Protein AF-Q5ZX18-F1 (afdb_monomer_lite)

pLDDT: mean 76.99, std 12.6, range [48.38, 97.31]

Secondary structure (DSSP, 8-state):
--HHHHHHHHHHHHHHHHHHHHHHHHHHHHHHHHHHHHHHHHHHHHHHHHHHHHHHHHHHHHTSHHHHHHHHHHHH---PPPTTS-------

InterPro domains:
  IPR011922 Cell division protein FtsL [MF_00910] (4-89)
  IPR011922 Cell division protein FtsL [PF04999] (8-88)
  IPR011922 Cell division protein FtsL [PTHR37479] (3-88)
  IPR011922 Cell division protein FtsL [TIGR02209] (10-87)

Structure (mmCIF, N/CA/C/O backbone):
data_AF-Q5ZX18-F1
#
_entry.id   AF-Q5ZX18-F1
#
loop_
_atom_site.group_PDB
_atom_site.id
_atom_site.type_symbol
_atom_site.label_atom_id
_atom_site.label_alt_id
_atom_site.label_comp_id
_atom_site.label_asym_id
_atom_site.label_entity_id
_atom_site.label_seq_id
_atom_site.pdbx_PDB_ins_code
_atom_site.Cartn_x
_atom_site.Cartn_y
_atom_site.Cartn_z
_atom_site.occupancy
_atom_site.B_iso_or_equiv
_atom_site.auth_seq_id
_atom_site.auth_comp_id
_atom_site.auth_asym_id
_atom_site.auth_atom_id
_atom_site.pdbx_PDB_model_num
ATOM 1 N N . MET A 1 1 ? 40.158 -3.334 -40.056 1.00 54.00 1 MET A N 1
ATOM 2 C CA . MET A 1 1 ? 38.677 -3.407 -40.119 1.00 54.00 1 MET A CA 1
ATOM 3 C C . MET A 1 1 ? 38.046 -4.216 -38.963 1.00 54.00 1 MET A C 1
ATOM 5 O O . MET A 1 1 ? 36.966 -4.761 -39.135 1.00 54.00 1 MET A O 1
ATOM 9 N N . GLN A 1 2 ? 38.682 -4.312 -37.779 1.00 62.03 2 GLN A N 1
ATOM 10 C CA . GLN A 1 2 ? 38.091 -4.983 -36.598 1.00 62.03 2 GLN A CA 1
ATOM 11 C C . GLN A 1 2 ? 37.376 -4.016 -35.636 1.00 62.03 2 GLN A C 1
ATOM 13 O O . GLN A 1 2 ? 36.491 -4.427 -34.891 1.00 62.03 2 GLN A O 1
ATOM 18 N N . MET A 1 3 ? 37.702 -2.721 -35.701 1.00 59.69 3 MET A N 1
ATOM 19 C CA . MET A 1 3 ? 37.120 -1.687 -34.838 1.00 59.69 3 MET A CA 1
ATOM 20 C C . MET A 1 3 ? 35.601 -1.532 -35.025 1.00 59.69 3 MET A C 1
ATOM 22 O O . MET A 1 3 ? 34.893 -1.334 -34.044 1.00 59.69 3 MET A O 1
ATOM 26 N N . SER A 1 4 ? 35.071 -1.711 -36.244 1.00 76.31 4 SER A N 1
ATOM 27 C CA . SER A 1 4 ? 33.623 -1.603 -36.490 1.00 76.31 4 SER A CA 1
ATOM 28 C C . SER A 1 4 ? 32.818 -2.764 -35.896 1.00 76.31 4 SER A C 1
ATOM 30 O O . SER A 1 4 ? 31.689 -2.555 -35.462 1.00 76.31 4 SER A O 1
ATOM 32 N N . LYS A 1 5 ? 33.398 -3.973 -35.815 1.00 83.50 5 LYS A N 1
ATOM 33 C CA . LYS A 1 5 ? 32.738 -5.141 -35.205 1.00 83.50 5 LYS A CA 1
ATOM 34 C C . LYS A 1 5 ? 32.596 -4.975 -33.692 1.00 83.50 5 LYS A C 1
ATOM 36 O O . LYS A 1 5 ? 31.532 -5.250 -33.151 1.00 83.50 5 LYS A O 1
ATOM 41 N N . SER A 1 6 ? 33.644 -4.474 -33.034 1.00 87.94 6 SER A N 1
ATOM 42 C CA . SER A 1 6 ? 33.609 -4.157 -31.600 1.00 87.94 6 SER A CA 1
ATOM 43 C C . SER A 1 6 ? 32.599 -3.045 -31.292 1.00 87.94 6 SER A C 1
ATOM 45 O O . SER A 1 6 ? 31.800 -3.176 -30.369 1.00 87.94 6 SER A O 1
ATOM 47 N N . LEU A 1 7 ? 32.552 -1.996 -32.124 1.00 89.94 7 LEU A N 1
ATOM 48 C CA . LEU A 1 7 ? 31.572 -0.915 -31.982 1.00 89.94 7 LEU A CA 1
ATOM 49 C C . LEU A 1 7 ? 30.126 -1.430 -32.097 1.00 89.94 7 LEU A C 1
ATOM 51 O O . LEU A 1 7 ? 29.279 -1.076 -31.282 1.00 89.94 7 LEU A O 1
ATOM 55 N N . TYR A 1 8 ? 29.854 -2.305 -33.070 1.00 92.38 8 TYR A N 1
ATOM 56 C CA . TYR A 1 8 ? 28.538 -2.929 -33.227 1.00 92.38 8 TYR A CA 1
ATOM 57 C C . TYR A 1 8 ? 28.161 -3.774 -32.002 1.00 92.38 8 TYR A C 1
ATOM 59 O O . TYR A 1 8 ? 27.042 -3.683 -31.503 1.00 92.38 8 TYR A O 1
ATOM 67 N N . MET A 1 9 ? 29.113 -4.543 -31.465 1.00 93.75 9 MET A N 1
ATOM 68 C CA . MET A 1 9 ? 28.911 -5.346 -30.256 1.00 93.75 9 MET A CA 1
ATOM 69 C C . MET A 1 9 ? 28.618 -4.476 -29.022 1.00 93.75 9 MET A C 1
ATOM 71 O O . MET A 1 9 ? 27.729 -4.808 -28.243 1.00 93.75 9 MET A O 1
ATOM 75 N N . LEU A 1 10 ? 29.302 -3.336 -28.875 1.00 94.00 10 LEU A N 1
ATOM 76 C CA . LEU A 1 10 ? 29.042 -2.363 -27.808 1.00 94.00 10 LEU A CA 1
ATOM 77 C C . LEU A 1 10 ? 27.649 -1.738 -27.911 1.00 94.00 10 LEU A C 1
ATOM 79 O O . LEU A 1 10 ? 26.968 -1.611 -26.898 1.00 94.00 10 LEU A O 1
ATOM 83 N N . ILE A 1 11 ? 27.207 -1.379 -29.117 1.00 94.94 11 ILE A N 1
ATOM 84 C CA .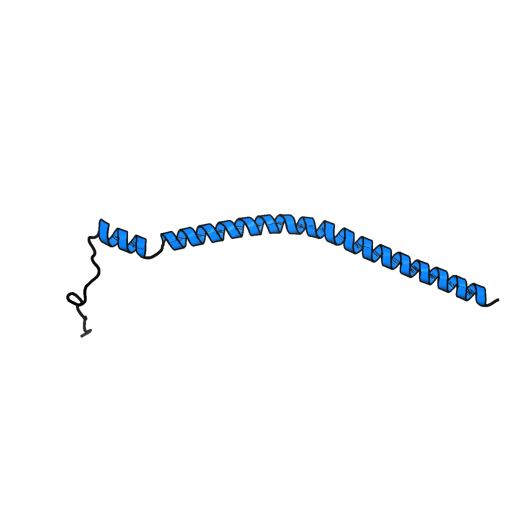 ILE A 1 11 ? 25.869 -0.810 -29.337 1.00 94.94 11 ILE A CA 1
ATOM 85 C C . ILE A 1 11 ? 24.786 -1.833 -28.980 1.00 94.94 11 ILE A C 1
ATOM 87 O O . ILE A 1 11 ? 23.819 -1.489 -28.301 1.00 94.94 11 ILE A O 1
ATOM 91 N N . VAL A 1 12 ? 24.961 -3.095 -29.381 1.00 95.81 12 VAL A N 1
ATOM 92 C CA . VAL A 1 12 ? 24.030 -4.178 -29.027 1.00 95.81 12 VAL A CA 1
ATOM 93 C C . VAL A 1 12 ? 24.000 -4.403 -27.515 1.00 95.81 12 VAL A C 1
ATOM 95 O O . VAL A 1 12 ? 22.919 -4.525 -26.941 1.00 95.81 12 VAL A O 1
ATOM 98 N N . LEU A 1 13 ? 25.162 -4.408 -26.856 1.00 95.56 13 LEU A N 1
ATOM 99 C CA . LEU A 1 13 ? 25.243 -4.553 -25.403 1.00 95.56 13 LEU A CA 1
ATOM 100 C C . LEU A 1 13 ? 24.546 -3.390 -24.683 1.00 95.56 13 LEU A C 1
ATOM 102 O O . LEU A 1 13 ? 23.770 -3.615 -23.758 1.00 95.56 13 LEU A O 1
ATOM 106 N N . LEU A 1 14 ? 24.771 -2.155 -25.136 1.00 96.31 14 LEU A N 1
ATOM 107 C CA . LEU A 1 14 ? 24.127 -0.963 -24.589 1.00 96.31 14 LEU A CA 1
ATOM 108 C C . LEU A 1 14 ? 22.603 -1.031 -24.749 1.00 96.31 14 LEU A C 1
ATOM 110 O O . LEU A 1 14 ? 21.870 -0.789 -23.792 1.00 96.31 14 LEU A O 1
ATOM 114 N N . ALA A 1 15 ? 22.121 -1.421 -25.931 1.00 96.88 15 A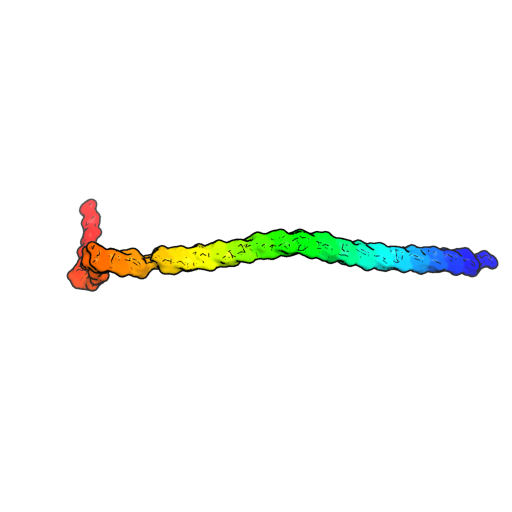LA A N 1
ATOM 115 C CA . ALA A 1 15 ? 20.696 -1.607 -26.178 1.00 96.88 15 ALA A CA 1
ATOM 116 C C . ALA A 1 15 ? 20.095 -2.692 -25.269 1.00 96.88 15 ALA A C 1
ATOM 118 O O . ALA A 1 15 ? 19.037 -2.475 -24.682 1.00 96.88 15 ALA A O 1
ATOM 119 N N . ALA A 1 16 ? 20.784 -3.823 -25.090 1.00 96.94 16 ALA A N 1
ATOM 120 C CA . ALA A 1 16 ? 20.335 -4.897 -24.206 1.00 96.94 16 ALA A CA 1
ATOM 121 C C . ALA A 1 16 ? 20.220 -4.436 -22.741 1.00 96.94 16 ALA A C 1
ATOM 123 O O . ALA A 1 16 ? 19.225 -4.731 -22.077 1.00 96.94 16 ALA A O 1
ATOM 124 N N . VAL A 1 17 ? 21.193 -3.660 -22.251 1.00 96.62 17 VAL A N 1
ATOM 125 C CA . VAL A 1 17 ? 21.163 -3.093 -20.892 1.00 96.62 17 VAL A CA 1
ATOM 126 C C . VAL A 1 17 ? 20.006 -2.108 -20.728 1.00 96.62 17 VAL A C 1
ATOM 128 O O . VAL A 1 17 ? 19.289 -2.175 -19.731 1.00 96.62 17 VAL A O 1
ATOM 131 N N . LEU A 1 18 ? 19.776 -1.231 -21.709 1.00 97.31 18 LEU A N 1
ATOM 132 C CA . LEU A 1 18 ? 18.654 -0.289 -21.677 1.00 97.31 18 LEU A CA 1
ATOM 133 C C . LEU A 1 18 ? 17.309 -1.022 -21.652 1.00 97.31 18 LEU A C 1
ATOM 135 O O . LEU A 1 18 ? 16.471 -0.725 -20.804 1.00 97.31 18 LEU A O 1
ATOM 139 N N . VAL A 1 19 ? 17.119 -2.019 -22.520 1.00 96.69 19 VAL A N 1
ATOM 140 C CA . VAL A 1 19 ? 15.903 -2.848 -22.535 1.00 96.69 19 VAL A CA 1
ATOM 141 C C . VAL A 1 19 ? 15.701 -3.546 -21.190 1.00 96.69 19 VAL A C 1
ATOM 143 O O . VAL A 1 19 ? 14.590 -3.532 -20.662 1.00 96.69 19 VAL A O 1
ATOM 146 N N . SER A 1 20 ? 16.764 -4.090 -20.592 1.00 95.31 20 SER A N 1
ATOM 147 C CA . SER A 1 20 ? 16.693 -4.695 -19.260 1.00 95.31 20 SER A CA 1
ATOM 148 C C . SER A 1 20 ? 16.277 -3.683 -18.191 1.00 95.31 20 SER A C 1
ATOM 150 O O . SER A 1 20 ? 15.442 -4.000 -17.346 1.00 95.31 20 SER A O 1
ATOM 152 N N . ALA A 1 21 ? 16.820 -2.463 -18.221 1.00 93.44 21 ALA A N 1
ATOM 153 C CA . ALA A 1 21 ? 16.461 -1.417 -17.268 1.00 93.44 21 ALA A CA 1
ATOM 154 C C . ALA A 1 21 ? 14.976 -1.035 -17.387 1.00 93.44 21 ALA A C 1
ATOM 156 O O . ALA A 1 21 ? 14.266 -0.988 -16.381 1.00 93.44 21 ALA A O 1
ATOM 157 N N . PHE A 1 22 ? 14.476 -0.847 -18.612 1.00 95.00 22 PHE A N 1
ATOM 158 C CA . PHE A 1 22 ? 13.058 -0.577 -18.851 1.00 95.00 22 PHE A CA 1
ATOM 159 C C . PHE A 1 22 ? 12.157 -1.738 -18.418 1.00 95.00 22 PHE A C 1
ATOM 161 O O . PHE A 1 22 ? 11.125 -1.498 -17.793 1.00 95.00 22 PHE A O 1
ATOM 168 N N . ALA A 1 23 ? 12.552 -2.986 -18.681 1.00 91.88 23 ALA A N 1
ATOM 169 C CA . ALA A 1 23 ? 11.799 -4.165 -18.257 1.00 91.88 23 ALA A CA 1
ATOM 170 C C . ALA A 1 23 ? 11.672 -4.246 -16.726 1.00 91.88 23 ALA A C 1
ATOM 172 O O . ALA A 1 23 ? 10.589 -4.519 -16.206 1.00 91.88 23 ALA A O 1
ATOM 173 N N . VAL A 1 24 ? 12.746 -3.942 -15.991 1.00 91.31 24 VAL A N 1
ATOM 174 C CA . VAL A 1 24 ? 12.733 -3.900 -14.520 1.00 91.31 24 VAL A CA 1
ATOM 175 C C . VAL A 1 24 ? 11.821 -2.786 -13.999 1.00 91.31 24 VAL A C 1
ATOM 177 O O . VAL A 1 24 ? 11.028 -3.020 -13.083 1.00 91.31 24 VAL A O 1
ATOM 180 N N . ILE A 1 25 ? 11.877 -1.591 -14.598 1.00 90.56 25 ILE A N 1
ATOM 181 C CA . ILE A 1 25 ? 10.999 -0.466 -14.235 1.00 90.56 25 ILE A CA 1
ATOM 182 C C . ILE A 1 25 ? 9.532 -0.833 -14.481 1.00 90.56 25 ILE A C 1
ATOM 184 O O . ILE A 1 25 ? 8.688 -0.634 -13.608 1.00 90.56 25 ILE A O 1
ATOM 188 N N . TYR A 1 26 ? 9.232 -1.415 -15.642 1.00 88.25 26 TYR A N 1
ATOM 189 C CA . TYR A 1 26 ? 7.881 -1.831 -16.006 1.00 88.25 26 TYR A CA 1
ATOM 190 C C . TYR A 1 26 ? 7.337 -2.916 -15.068 1.00 88.25 26 TYR A C 1
ATOM 192 O O . TYR A 1 26 ? 6.196 -2.823 -14.609 1.00 88.25 26 TYR A O 1
ATOM 200 N N . SER A 1 27 ? 8.168 -3.907 -14.733 1.00 81.62 27 SER A N 1
ATOM 201 C CA . SER A 1 27 ? 7.831 -4.961 -13.773 1.00 81.62 27 SER A CA 1
ATOM 202 C C . SER A 1 27 ? 7.534 -4.374 -12.390 1.00 81.62 27 SER A C 1
ATOM 204 O O . SER A 1 27 ? 6.503 -4.672 -11.791 1.00 81.62 27 SER A O 1
ATOM 206 N N . THR A 1 28 ? 8.367 -3.438 -11.927 1.00 81.88 28 THR A N 1
ATOM 207 C CA . THR A 1 28 ? 8.186 -2.752 -10.638 1.00 81.88 28 THR A CA 1
ATOM 208 C C . THR A 1 28 ? 6.906 -1.915 -10.607 1.00 81.88 28 THR A C 1
ATOM 210 O O . THR A 1 28 ? 6.180 -1.924 -9.612 1.00 81.88 28 THR A O 1
ATOM 213 N N . ASN A 1 29 ? 6.603 -1.198 -11.691 1.00 75.25 29 ASN A N 1
ATOM 214 C CA . ASN A 1 29 ? 5.388 -0.395 -11.791 1.00 75.25 29 ASN A CA 1
ATOM 215 C C . ASN A 1 29 ? 4.127 -1.273 -11.811 1.00 75.25 29 ASN A C 1
ATOM 217 O O . ASN A 1 29 ? 3.170 -1.003 -11.088 1.00 75.25 29 ASN A O 1
ATOM 221 N N . SER A 1 30 ? 4.151 -2.362 -12.581 1.00 72.62 30 SER A N 1
ATOM 222 C CA . SER A 1 30 ? 3.036 -3.314 -12.659 1.00 72.62 30 SER A CA 1
ATOM 223 C C . SER A 1 30 ? 2.812 -4.031 -11.325 1.00 72.62 30 SER A C 1
ATOM 225 O O . SER A 1 30 ? 1.674 -4.188 -10.889 1.00 72.62 30 SER A O 1
ATOM 227 N N . TYR A 1 31 ? 3.892 -4.383 -10.622 1.00 72.50 31 TYR A N 1
ATOM 228 C CA . TYR A 1 31 ? 3.833 -5.000 -9.297 1.00 72.50 31 TYR A CA 1
ATOM 229 C C . TYR A 1 31 ? 3.139 -4.104 -8.262 1.00 72.50 31 TYR A C 1
ATOM 231 O O . TYR A 1 31 ? 2.320 -4.585 -7.482 1.00 72.50 31 TYR A O 1
ATOM 239 N N . ARG A 1 32 ? 3.400 -2.789 -8.288 1.00 72.12 32 ARG A N 1
ATOM 240 C CA . ARG A 1 32 ? 2.737 -1.826 -7.390 1.00 72.12 32 ARG A CA 1
ATOM 241 C C . ARG A 1 32 ? 1.228 -1.742 -7.627 1.00 72.12 32 ARG A C 1
ATOM 243 O O . ARG A 1 32 ? 0.478 -1.638 -6.661 1.00 72.12 32 ARG A O 1
ATOM 250 N N . LEU A 1 33 ? 0.785 -1.817 -8.881 1.00 70.06 33 LEU A N 1
ATOM 251 C CA . LEU A 1 33 ? -0.640 -1.776 -9.225 1.00 70.06 33 LEU A CA 1
ATOM 252 C C . LEU A 1 33 ? -1.373 -3.053 -8.796 1.00 70.06 33 LEU A C 1
ATOM 254 O O . LEU A 1 33 ? -2.460 -2.968 -8.227 1.00 70.06 33 LEU A O 1
ATOM 258 N N . THR A 1 34 ? -0.773 -4.225 -9.015 1.00 68.62 34 THR A N 1
ATOM 259 C CA . THR A 1 34 ? -1.357 -5.507 -8.589 1.00 68.62 34 THR A CA 1
ATOM 260 C C . THR A 1 34 ? -1.397 -5.628 -7.065 1.00 68.62 34 THR A C 1
ATOM 262 O O . THR A 1 34 ? -2.403 -6.065 -6.512 1.00 68.62 34 THR A O 1
ATOM 265 N N . LEU A 1 35 ? -0.348 -5.178 -6.366 1.00 68.56 35 LEU A N 1
ATOM 266 C CA . LEU A 1 35 ? -0.330 -5.158 -4.901 1.00 68.56 35 LEU A CA 1
ATOM 267 C C . LEU A 1 35 ? -1.394 -4.235 -4.307 1.00 68.56 35 LEU A C 1
ATOM 269 O O . LEU A 1 35 ? -1.990 -4.585 -3.293 1.00 68.56 35 LEU A O 1
ATOM 273 N N . SER A 1 36 ? -1.651 -3.081 -4.926 1.00 69.94 36 SER A N 1
ATOM 274 C CA . SER A 1 36 ? -2.648 -2.135 -4.418 1.00 69.94 36 SER A CA 1
ATOM 275 C C . SER A 1 36 ? -4.054 -2.738 -4.355 1.00 69.94 36 SER A C 1
ATOM 277 O O . SER A 1 36 ? -4.819 -2.373 -3.468 1.00 69.94 36 SER A O 1
ATOM 279 N N . GLN A 1 37 ? -4.401 -3.646 -5.272 1.00 71.00 37 GLN A N 1
ATOM 280 C CA . GLN A 1 37 ? -5.711 -4.304 -5.270 1.00 71.00 37 GLN A CA 1
ATOM 281 C C . GLN A 1 37 ? -5.833 -5.301 -4.115 1.00 71.00 37 GLN A C 1
ATOM 283 O O . GLN A 1 37 ? -6.832 -5.304 -3.405 1.00 71.00 37 GLN A O 1
ATOM 288 N N . VAL A 1 38 ? -4.781 -6.085 -3.869 1.00 74.12 38 VAL A N 1
ATOM 289 C CA . VAL A 1 38 ? -4.737 -7.039 -2.748 1.00 74.12 38 VAL A CA 1
ATOM 290 C C . VAL A 1 38 ? -4.767 -6.308 -1.401 1.00 74.12 38 VAL A C 1
ATOM 292 O O . VAL A 1 38 ? -5.496 -6.700 -0.493 1.00 74.12 38 VAL A O 1
ATOM 295 N N . GLN A 1 39 ? -4.042 -5.192 -1.287 1.00 70.25 39 GLN A N 1
ATOM 296 C CA . GLN A 1 39 ? -4.010 -4.378 -0.068 1.00 70.25 39 GLN A CA 1
ATOM 297 C C . GLN A 1 39 ? -5.380 -3.797 0.312 1.00 70.25 39 GLN A C 1
ATOM 299 O O . GLN A 1 39 ? -5.634 -3.557 1.493 1.00 70.25 39 GLN A O 1
ATOM 304 N N . GLN A 1 40 ? -6.273 -3.579 -0.656 1.00 75.44 40 GLN A N 1
ATOM 305 C CA . GLN A 1 40 ? -7.593 -3.012 -0.392 1.00 75.44 40 GLN A CA 1
ATOM 306 C C . GLN A 1 40 ? -8.527 -4.005 0.318 1.00 75.44 40 GLN A C 1
ATOM 308 O O . GLN A 1 40 ? -9.236 -3.613 1.247 1.00 75.44 40 GLN A O 1
ATOM 313 N N . GLU A 1 41 ? -8.518 -5.284 -0.066 1.00 72.56 41 GLU A N 1
ATOM 314 C CA . GLU A 1 41 ? -9.307 -6.314 0.630 1.00 72.56 41 GLU A CA 1
ATOM 315 C C . GLU A 1 41 ? -8.726 -6.648 2.012 1.00 72.56 41 GLU A C 1
ATOM 317 O O . GLU A 1 41 ? -9.470 -6.813 2.987 1.00 72.56 41 GLU A O 1
ATOM 322 N N . GLU A 1 42 ? -7.394 -6.653 2.143 1.00 77.06 42 GLU A N 1
ATOM 323 C CA . GLU A 1 42 ? -6.745 -6.812 3.449 1.00 77.06 42 GLU A CA 1
ATOM 324 C C . GLU A 1 42 ? -7.092 -5.669 4.409 1.00 77.06 42 GLU A C 1
ATOM 326 O O . GLU A 1 42 ? -7.346 -5.916 5.590 1.00 77.06 42 GLU A O 1
ATOM 331 N N . GLN A 1 43 ? -7.179 -4.425 3.924 1.00 80.62 43 GLN A N 1
ATOM 332 C CA . GLN A 1 43 ? -7.575 -3.284 4.756 1.00 80.62 43 GLN A CA 1
ATOM 333 C C . GLN A 1 43 ? -8.976 -3.443 5.352 1.00 80.62 43 GLN A C 1
ATOM 335 O O . GLN A 1 43 ? -9.175 -3.122 6.527 1.00 80.62 43 GLN A O 1
ATOM 340 N N . GLN A 1 44 ? -9.941 -3.948 4.579 1.00 79.94 44 GLN A N 1
ATOM 341 C CA . GLN A 1 44 ? -11.296 -4.180 5.090 1.00 79.94 44 GLN A CA 1
ATOM 342 C C . GLN A 1 44 ? -11.301 -5.245 6.186 1.00 79.94 44 GLN A C 1
ATOM 344 O O . GLN A 1 44 ? -11.914 -5.057 7.240 1.00 79.94 44 GLN A O 1
ATOM 349 N N . THR A 1 45 ? -10.561 -6.330 5.961 1.00 82.00 45 THR A N 1
ATOM 350 C CA . THR A 1 45 ? -10.408 -7.414 6.936 1.00 82.00 45 THR A CA 1
ATOM 351 C C . THR A 1 45 ? -9.770 -6.901 8.225 1.00 82.00 45 THR A C 1
ATOM 353 O O . THR A 1 45 ? -10.292 -7.132 9.315 1.00 82.00 45 THR A O 1
ATOM 356 N N . HIS A 1 46 ? -8.694 -6.120 8.109 1.00 85.12 46 HIS A N 1
ATOM 357 C CA . HIS A 1 46 ? -7.998 -5.537 9.251 1.00 85.12 46 HIS A CA 1
ATOM 358 C C . HIS A 1 46 ? -8.898 -4.586 10.053 1.00 85.12 46 HIS A C 1
ATOM 360 O O . HIS A 1 46 ? -8.910 -4.621 11.283 1.00 85.12 46 HIS A O 1
ATOM 366 N N . PHE A 1 47 ? -9.691 -3.751 9.375 1.00 89.50 47 PHE A N 1
ATOM 367 C CA . PHE A 1 47 ? -10.635 -2.850 10.037 1.00 89.50 47 PHE A CA 1
ATOM 368 C C . PHE A 1 47 ? -11.711 -3.608 10.821 1.00 89.50 47 PHE A C 1
ATOM 370 O O . PHE A 1 47 ? -12.014 -3.256 11.963 1.00 89.50 47 PHE A O 1
ATOM 377 N N . LEU A 1 48 ? -12.260 -4.674 10.237 1.00 88.12 48 LEU A N 1
ATOM 378 C CA . LEU A 1 48 ? -13.243 -5.509 10.916 1.00 88.12 48 LEU A CA 1
ATOM 379 C C . LEU A 1 48 ? -12.622 -6.202 12.138 1.00 88.12 48 LEU A C 1
ATOM 381 O O . LEU A 1 48 ? -13.230 -6.242 13.203 1.00 88.12 48 LEU A O 1
ATOM 385 N N . GLN A 1 49 ? -11.387 -6.687 12.018 1.00 86.44 49 GLN A N 1
ATOM 386 C CA . GLN A 1 49 ? -10.672 -7.357 13.102 1.00 86.44 49 GLN A CA 1
ATOM 387 C C . GLN A 1 49 ? -10.341 -6.411 14.267 1.00 86.44 49 GLN A C 1
ATOM 389 O O . GLN A 1 49 ? -10.442 -6.810 15.427 1.00 86.44 49 GLN A O 1
ATOM 394 N N . LEU A 1 50 ? -10.037 -5.142 13.976 1.00 89.44 50 LEU A N 1
ATOM 395 C CA . LEU A 1 50 ? -9.906 -4.099 14.997 1.00 89.44 50 LEU A CA 1
ATOM 396 C C . LEU A 1 50 ? -11.221 -3.872 15.751 1.00 89.44 50 LEU A C 1
ATOM 398 O O . LEU A 1 50 ? -11.210 -3.834 16.981 1.00 89.44 50 LEU A O 1
ATOM 402 N N . GLN A 1 51 ? -12.347 -3.760 15.040 1.00 90.00 51 GLN A N 1
ATOM 403 C CA . GLN A 1 51 ? -13.660 -3.605 15.678 1.00 90.00 51 GLN A CA 1
ATOM 404 C C . GLN A 1 51 ? -14.026 -4.815 16.539 1.00 90.00 51 GLN A C 1
ATOM 406 O O . GLN A 1 51 ? -14.482 -4.648 17.667 1.00 90.00 51 GLN A O 1
ATOM 411 N N . TRP A 1 52 ? -13.773 -6.032 16.053 1.00 88.19 52 TRP A N 1
ATOM 412 C CA . TRP A 1 52 ? -13.961 -7.244 16.850 1.00 88.19 52 TRP A CA 1
ATOM 413 C C . TRP A 1 52 ? -13.109 -7.234 18.118 1.00 88.19 52 TRP A C 1
ATOM 415 O O . TRP A 1 52 ? -13.611 -7.585 19.182 1.00 88.19 52 TRP A O 1
ATOM 425 N N . GLY A 1 53 ? -11.85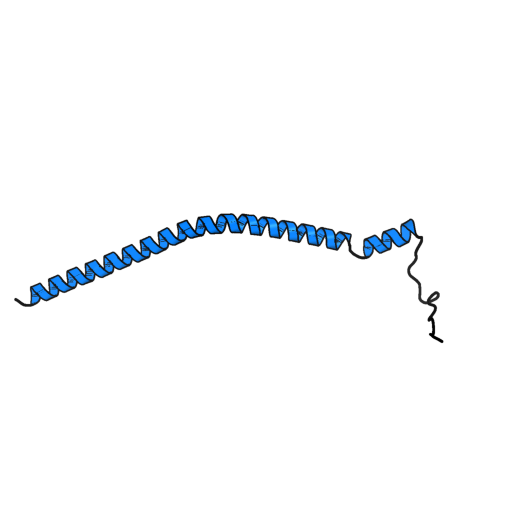0 -6.797 18.031 1.00 87.75 53 GLY A N 1
ATOM 426 C CA . GLY A 1 53 ? -10.981 -6.645 19.196 1.00 87.75 53 GLY A CA 1
ATOM 427 C C . GLY A 1 53 ? -11.534 -5.651 20.219 1.00 87.75 53 GLY A C 1
ATOM 428 O O . GLY A 1 53 ? -11.551 -5.950 21.411 1.00 87.75 53 GLY A O 1
ATOM 429 N N . GLN A 1 54 ? -12.044 -4.504 19.763 1.00 89.12 54 GLN A N 1
ATOM 430 C CA . GLN A 1 54 ? -12.698 -3.522 20.633 1.00 89.12 54 GLN A CA 1
ATOM 431 C C . GLN A 1 54 ? -13.940 -4.106 21.310 1.00 89.12 54 GLN A C 1
ATOM 433 O O . GLN A 1 54 ? -14.049 -4.039 22.531 1.00 89.12 54 GLN A O 1
ATOM 438 N N . LEU A 1 55 ? -14.817 -4.761 20.548 1.00 86.62 55 LEU A N 1
ATOM 439 C CA . LEU A 1 55 ? -16.025 -5.388 21.083 1.00 86.62 55 LEU A CA 1
ATOM 440 C C . LEU A 1 55 ? -15.699 -6.482 22.113 1.00 86.62 55 LEU A C 1
ATOM 442 O O . LEU A 1 55 ? -16.399 -6.644 23.112 1.00 86.62 55 LEU A O 1
ATOM 446 N N . LEU A 1 56 ? -14.628 -7.245 21.883 1.00 83.75 56 LEU A N 1
ATOM 447 C CA . LEU A 1 56 ? -14.182 -8.285 22.807 1.00 83.75 56 LEU A CA 1
ATOM 448 C C . LEU A 1 56 ? -13.654 -7.682 24.114 1.00 83.75 56 LEU A C 1
ATOM 450 O O . LEU A 1 56 ? -13.920 -8.221 25.184 1.00 83.75 56 LEU A O 1
ATOM 454 N N . LEU A 1 57 ? -12.944 -6.553 24.039 1.00 83.19 57 LEU A N 1
ATOM 455 C CA . LEU A 1 57 ? -12.494 -5.807 25.216 1.00 83.19 57 LEU A CA 1
ATOM 456 C C . LEU A 1 57 ? -13.673 -5.197 25.981 1.00 83.19 57 LEU A C 1
ATOM 458 O O . LEU A 1 57 ? -13.688 -5.247 27.209 1.00 83.19 57 LEU A O 1
ATOM 462 N N . GLU A 1 58 ? -14.684 -4.683 25.280 1.00 82.31 58 GLU A N 1
ATOM 463 C CA . GLU A 1 58 ? -1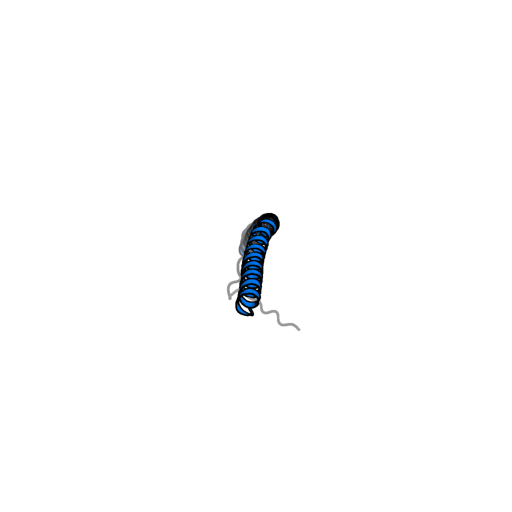5.932 -4.223 25.896 1.00 82.31 58 GLU A CA 1
ATOM 464 C C . GLU A 1 58 ? -16.660 -5.371 26.604 1.00 82.31 58 GLU A C 1
ATOM 466 O O . GLU A 1 58 ? -17.062 -5.224 27.757 1.00 82.31 58 GLU A O 1
ATOM 471 N N . GLN A 1 59 ? -16.770 -6.545 25.974 1.00 76.25 59 GLN A N 1
ATOM 472 C CA . GLN A 1 59 ? -17.345 -7.734 26.610 1.00 76.25 59 GLN A CA 1
ATOM 473 C C . GLN A 1 59 ? -16.522 -8.218 27.799 1.00 76.25 59 GLN A C 1
ATOM 4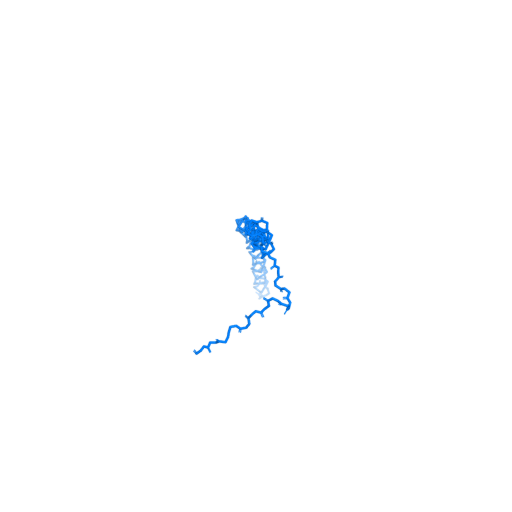75 O O . GLN A 1 59 ? -17.101 -8.553 28.826 1.00 76.25 59 GLN A O 1
ATOM 480 N N . ALA A 1 60 ? -15.193 -8.232 27.699 1.00 72.12 60 ALA A N 1
ATOM 481 C CA . ALA A 1 60 ? -14.325 -8.593 28.814 1.00 72.12 60 ALA A CA 1
ATOM 482 C C . ALA A 1 60 ? -14.482 -7.607 29.980 1.00 72.12 60 ALA A C 1
ATOM 484 O O . ALA A 1 60 ? -14.553 -8.035 31.127 1.00 72.12 60 ALA A O 1
ATOM 485 N N . SER A 1 61 ? -14.632 -6.311 29.686 1.00 67.69 61 SER A N 1
ATOM 486 C CA . SER A 1 61 ? -14.938 -5.268 30.670 1.00 67.69 61 SER A CA 1
ATOM 487 C C . SER A 1 61 ? -16.319 -5.469 31.318 1.00 67.69 61 SER A C 1
ATOM 489 O O . SER A 1 61 ? -16.484 -5.314 32.528 1.00 67.69 61 SER A O 1
ATOM 491 N N . LEU A 1 62 ? -17.316 -5.909 30.549 1.00 60.25 62 LEU A N 1
ATOM 492 C CA . LEU A 1 62 ? -18.656 -6.228 31.056 1.00 60.25 62 LEU A CA 1
ATOM 493 C C . LEU A 1 62 ? -18.719 -7.567 31.813 1.00 60.25 62 LEU A C 1
ATOM 495 O O . LEU A 1 62 ? -19.571 -7.728 32.686 1.00 60.25 62 LEU A O 1
ATOM 499 N N . ALA A 1 63 ? -17.817 -8.499 31.500 1.00 57.59 63 ALA A N 1
ATOM 500 C CA . ALA A 1 63 ? -17.620 -9.777 32.179 1.00 57.59 63 ALA A CA 1
ATOM 501 C C . ALA A 1 63 ? -16.649 -9.677 33.367 1.00 57.59 63 ALA A C 1
ATOM 503 O O . ALA A 1 63 ? -16.407 -10.677 34.048 1.00 57.59 63 ALA A O 1
ATOM 504 N N . THR A 1 64 ? -16.095 -8.488 33.636 1.00 58.53 64 THR A N 1
ATOM 505 C CA . THR A 1 64 ? -15.210 -8.270 34.780 1.00 58.53 64 THR A CA 1
ATOM 506 C C . THR A 1 64 ? -15.968 -8.625 36.065 1.00 58.53 64 THR A C 1
ATOM 508 O O . THR A 1 64 ? -17.116 -8.192 36.227 1.00 58.53 64 THR A O 1
ATOM 511 N N . PRO A 1 65 ? -15.348 -9.367 37.004 1.00 60.72 65 PRO A N 1
ATOM 512 C CA . PRO A 1 65 ? -15.956 -9.821 38.260 1.00 60.72 65 PRO A CA 1
ATOM 513 C C . PRO A 1 65 ? -16.734 -8.753 39.041 1.00 60.72 65 PRO A C 1
ATOM 515 O O . PRO A 1 65 ? -17.657 -9.096 39.768 1.00 60.72 65 PRO A O 1
ATOM 518 N N . ALA A 1 66 ? -16.418 -7.471 38.836 1.00 60.38 66 ALA A N 1
ATOM 519 C CA . ALA A 1 66 ? -17.117 -6.322 39.401 1.00 60.38 66 ALA A CA 1
ATOM 520 C C . ALA A 1 66 ? -18.638 -6.328 39.159 1.00 60.38 66 ALA A C 1
ATOM 522 O O . ALA A 1 66 ? -19.393 -6.043 40.082 1.00 60.38 66 ALA A O 1
ATOM 523 N N . ARG A 1 67 ? -19.120 -6.704 37.962 1.00 64.12 67 ARG A N 1
ATOM 524 C CA . ARG A 1 67 ? -20.572 -6.737 37.693 1.00 64.12 67 ARG A CA 1
ATOM 525 C C . ARG A 1 67 ? -21.257 -7.936 38.349 1.00 64.12 67 ARG A C 1
ATOM 527 O O . ARG A 1 67 ? -22.412 -7.844 38.752 1.00 64.12 67 ARG A O 1
ATOM 534 N N . VAL A 1 68 ? -20.542 -9.053 38.481 1.00 65.19 68 VAL A N 1
ATOM 535 C CA . VAL A 1 68 ? -21.011 -10.228 39.231 1.00 65.19 68 VAL A CA 1
ATOM 536 C C . VAL A 1 68 ? -21.055 -9.916 40.729 1.00 65.19 68 VAL A C 1
ATOM 538 O O . VAL A 1 68 ? -22.020 -10.280 41.391 1.00 65.19 68 VAL A O 1
ATOM 541 N N . GLU A 1 69 ? -20.059 -9.200 41.253 1.00 65.00 69 GLU A N 1
ATOM 542 C CA . GLU A 1 69 ? -19.995 -8.747 42.645 1.00 65.00 69 GLU A CA 1
ATOM 543 C C . GLU A 1 69 ? -21.107 -7.742 42.973 1.00 65.00 69 GLU A C 1
ATOM 545 O O . GLU A 1 69 ? -21.785 -7.891 43.988 1.00 65.00 69 GLU A O 1
ATOM 550 N N . GLU A 1 70 ? -21.347 -6.764 42.097 1.00 67.00 70 GLU A N 1
ATOM 551 C CA . GLU A 1 70 ? -22.424 -5.783 42.251 1.00 67.00 70 GLU A CA 1
ATOM 552 C C . GLU A 1 70 ? -23.798 -6.463 42.226 1.00 67.00 70 GLU A C 1
ATOM 554 O O . GLU A 1 70 ? -24.604 -6.266 43.135 1.00 67.00 70 GLU A O 1
ATOM 559 N N . LEU A 1 71 ? -24.035 -7.362 41.265 1.00 69.19 71 LEU A N 1
ATOM 560 C CA . LEU A 1 71 ? -25.286 -8.114 41.189 1.00 69.19 71 LEU A CA 1
ATOM 561 C C . LEU A 1 71 ? -25.461 -9.065 42.388 1.00 69.19 71 LEU A C 1
ATOM 563 O O . LEU A 1 71 ? -26.571 -9.201 42.896 1.00 69.19 71 LEU A O 1
ATOM 567 N N . ALA A 1 72 ? -24.394 -9.700 42.883 1.00 68.38 72 ALA A N 1
ATOM 568 C CA . ALA A 1 72 ? -24.443 -10.550 44.075 1.00 68.38 72 ALA A CA 1
ATOM 569 C C . ALA A 1 72 ? -24.701 -9.743 45.358 1.00 68.38 72 ALA A C 1
ATOM 571 O O . ALA A 1 72 ? -25.463 -10.169 46.227 1.00 68.38 72 ALA A O 1
ATOM 572 N N . ARG A 1 73 ? -24.130 -8.544 45.472 1.00 71.44 73 ARG A N 1
ATOM 573 C CA . ARG A 1 73 ? -24.406 -7.634 46.584 1.00 71.44 73 ARG A CA 1
ATOM 574 C C . ARG A 1 73 ? -25.845 -7.122 46.544 1.00 71.44 73 ARG A C 1
ATOM 576 O O . ARG A 1 73 ? -26.504 -7.093 47.578 1.00 71.44 73 ARG A O 1
ATOM 583 N N . GLU A 1 74 ? -26.340 -6.746 45.369 1.00 71.62 74 GLU A N 1
ATOM 584 C CA . GLU A 1 74 ? -27.625 -6.056 45.222 1.00 71.62 74 GLU A CA 1
ATOM 585 C C . GLU A 1 74 ? -28.826 -7.018 45.149 1.00 71.62 74 GLU A C 1
ATOM 587 O O . GLU A 1 74 ? -29.851 -6.778 45.785 1.00 71.62 74 GLU A O 1
ATOM 592 N N . LYS A 1 75 ? -28.711 -8.145 44.429 1.00 70.94 75 LYS A N 1
ATOM 593 C CA . LYS A 1 75 ? -29.790 -9.149 44.297 1.00 70.94 75 LYS A CA 1
ATOM 594 C C . LYS A 1 75 ? -29.767 -10.216 45.388 1.00 70.94 75 LYS A C 1
ATOM 596 O O . LYS A 1 75 ? -30.827 -10.717 45.749 1.00 70.94 75 LYS A O 1
ATOM 601 N N . LEU A 1 76 ? -28.581 -10.606 45.859 1.00 73.12 76 LEU A N 1
ATOM 602 C CA . LEU A 1 76 ? -28.406 -11.710 46.814 1.00 73.12 76 LEU A CA 1
ATOM 603 C C . LEU A 1 76 ? -27.999 -11.224 48.215 1.00 73.12 76 LEU A C 1
ATOM 605 O O . LEU A 1 76 ? -27.877 -12.043 49.122 1.00 73.12 76 LEU A O 1
ATOM 609 N N . GLY A 1 77 ? -27.796 -9.915 48.412 1.00 71.94 77 GLY A N 1
ATOM 610 C CA . GLY A 1 77 ? -27.397 -9.348 49.703 1.00 71.94 77 GLY A CA 1
ATOM 611 C C . GLY A 1 77 ? -26.007 -9.793 50.168 1.00 71.94 77 GLY A C 1
ATOM 612 O O . GLY A 1 77 ? -25.708 -9.710 51.359 1.00 71.94 77 GLY A O 1
ATOM 613 N N . MET A 1 78 ? -25.165 -10.311 49.267 1.00 71.38 78 MET A N 1
ATOM 614 C CA . MET A 1 78 ? -23.865 -10.866 49.639 1.00 71.38 78 MET A CA 1
ATOM 615 C C . MET A 1 78 ? -22.888 -9.756 50.053 1.00 71.38 78 MET A C 1
ATOM 617 O O . MET A 1 78 ? -22.671 -8.781 49.334 1.00 71.38 78 MET A O 1
ATOM 621 N N . THR A 1 79 ? -22.262 -9.923 51.217 1.00 68.75 79 THR A N 1
ATOM 622 C CA . THR A 1 79 ? -21.201 -9.049 51.737 1.00 68.75 79 THR A CA 1
ATOM 623 C C . THR A 1 79 ? -19.874 -9.795 51.740 1.00 68.75 79 THR A C 1
ATOM 625 O O . THR A 1 79 ? -19.855 -10.982 52.071 1.00 68.75 79 THR A O 1
ATOM 628 N N . LEU A 1 80 ? -18.760 -9.114 51.439 1.00 65.00 80 LEU A N 1
ATOM 629 C CA . LEU A 1 80 ? -17.438 -9.734 51.550 1.00 65.00 80 LEU A CA 1
ATOM 630 C C . LEU A 1 80 ? -17.212 -10.235 52.989 1.00 65.00 80 LEU A C 1
ATOM 632 O O . LEU A 1 80 ? -17.383 -9.457 53.935 1.00 65.00 80 LEU A O 1
ATOM 636 N N . PRO A 1 81 ? -16.828 -11.508 53.176 1.00 65.06 81 PRO A N 1
ATOM 637 C CA . PRO A 1 81 ? -16.541 -12.034 54.498 1.00 65.06 81 PRO A CA 1
ATOM 638 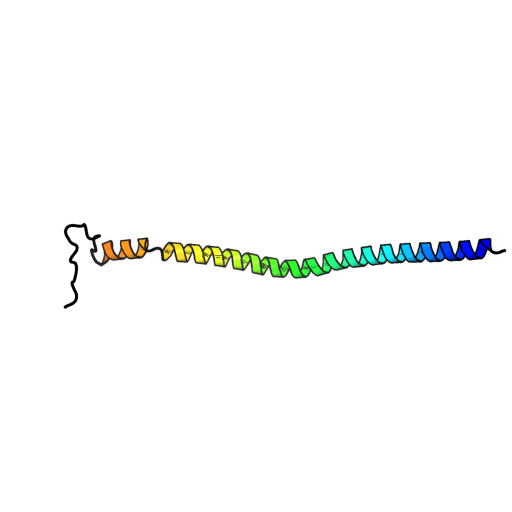C C . PRO A 1 81 ? -15.327 -11.298 55.078 1.00 65.06 81 PRO A C 1
ATOM 640 O O . PRO A 1 81 ? -14.226 -11.337 54.536 1.00 65.06 81 PRO A O 1
ATOM 643 N N . THR A 1 82 ? -15.542 -10.589 56.183 1.00 61.00 82 THR A N 1
ATOM 644 C CA . THR A 1 82 ? -14.462 -10.045 57.018 1.00 61.00 82 THR A CA 1
ATOM 645 C C . THR A 1 82 ? -13.847 -11.191 57.819 1.00 61.00 82 THR A C 1
ATOM 647 O O . THR A 1 82 ? -14.547 -12.152 58.124 1.00 61.00 82 THR A O 1
ATOM 650 N N . SER A 1 83 ? -12.571 -11.091 58.204 1.00 61.03 83 SER A N 1
ATOM 651 C CA . SER A 1 83 ? -11.785 -12.123 58.912 1.00 61.03 83 SER A CA 1
ATOM 652 C C . SER A 1 83 ? -12.469 -12.754 60.141 1.00 61.03 83 SER A C 1
ATOM 654 O O . SER A 1 83 ? -12.066 -13.823 60.583 1.00 61.03 83 SER A O 1
ATOM 656 N N . ALA A 1 84 ? -13.506 -12.108 60.683 1.00 61.06 84 ALA A N 1
ATOM 657 C CA . ALA A 1 84 ? -14.352 -12.593 61.771 1.00 61.06 84 ALA A CA 1
ATOM 658 C C . ALA A 1 84 ? -15.416 -13.642 61.362 1.00 61.06 84 ALA A C 1
ATOM 660 O O . ALA A 1 84 ? -15.984 -14.276 62.242 1.00 61.06 84 ALA A O 1
ATOM 661 N N . ASN A 1 85 ? -15.688 -13.836 60.064 1.00 59.03 85 ASN A N 1
ATOM 662 C CA . ASN A 1 85 ? -16.763 -14.695 59.536 1.00 59.03 85 ASN A CA 1
ATOM 663 C C . ASN A 1 85 ? -16.252 -15.824 58.615 1.00 59.03 85 ASN A C 1
ATOM 665 O O . ASN A 1 85 ? -17.013 -16.395 57.831 1.00 59.03 85 ASN A O 1
ATOM 669 N N . THR A 1 86 ? -14.961 -16.150 58.695 1.00 59.28 86 THR A N 1
ATOM 670 C CA . THR A 1 86 ? -14.337 -17.225 57.912 1.00 59.28 86 THR A CA 1
ATOM 671 C C . THR A 1 86 ? -14.385 -18.538 58.692 1.00 59.28 86 THR A C 1
ATOM 673 O O . THR A 1 86 ? -13.697 -18.690 59.699 1.00 59.28 86 THR A O 1
ATOM 676 N N . TYR A 1 87 ? -15.154 -19.514 58.207 1.00 66.75 87 TYR A N 1
ATOM 677 C CA . TYR A 1 87 ? -15.156 -20.876 58.745 1.00 66.75 87 TYR A CA 1
ATOM 678 C C . TYR A 1 87 ? -14.244 -21.767 57.895 1.00 66.75 87 TYR A C 1
ATOM 680 O O . TYR A 1 87 ? -14.529 -22.037 56.729 1.00 66.75 87 TYR A O 1
ATOM 688 N N . LEU A 1 88 ? -13.131 -22.220 58.477 1.00 70.62 88 LEU A N 1
ATOM 689 C CA . LEU A 1 88 ? -12.247 -23.217 57.869 1.00 70.62 88 LEU A CA 1
ATOM 690 C C . LEU A 1 88 ? -12.868 -24.605 58.039 1.00 70.62 88 LEU A C 1
ATOM 692 O O . LEU A 1 88 ? -12.781 -25.214 59.108 1.00 70.62 88 LEU A O 1
ATOM 696 N N . LEU A 1 89 ? -13.504 -25.100 56.979 1.00 70.00 89 LEU A N 1
ATOM 697 C CA . LEU A 1 89 ? -13.997 -26.471 56.925 1.00 70.00 89 LEU A CA 1
ATOM 698 C C . LEU A 1 89 ? -12.796 -27.424 56.861 1.00 70.00 89 LEU A C 1
ATOM 700 O O . LEU A 1 89 ? -12.120 -27.518 55.839 1.00 70.00 89 LEU A O 1
ATOM 704 N N . HIS A 1 90 ? -12.530 -28.112 57.971 1.00 65.19 90 HIS A N 1
ATOM 705 C CA . HIS A 1 90 ? -11.607 -29.242 58.001 1.00 65.19 90 HIS A CA 1
ATOM 706 C C . HIS A 1 90 ? -12.333 -30.468 57.428 1.00 65.19 90 HIS A C 1
ATOM 708 O O . HIS A 1 90 ? -13.402 -30.813 57.941 1.00 65.19 90 HIS A O 1
ATOM 714 N N . PRO A 1 91 ? -11.807 -31.113 56.374 1.00 66.62 91 PRO A N 1
ATOM 715 C CA . PRO A 1 91 ? -12.337 -32.390 55.926 1.00 66.62 91 PRO A CA 1
ATOM 716 C C . PRO A 1 91 ? -12.062 -33.449 57.005 1.00 66.62 91 PRO A C 1
ATOM 718 O O . PRO A 1 91 ? -10.951 -33.512 57.535 1.00 66.62 91 PRO A O 1
ATOM 721 N N . GLN A 1 92 ? -13.105 -34.207 57.354 1.00 48.38 92 GLN A N 1
ATOM 722 C CA . GLN A 1 92 ? -13.042 -35.399 58.211 1.00 48.38 92 GLN A CA 1
ATOM 723 C C . GLN A 1 92 ? -12.421 -36.566 57.445 1.00 48.38 92 GLN A C 1
ATOM 725 O O . GLN A 1 92 ? -12.750 -36.701 56.242 1.00 48.38 92 GLN A O 1
#

Organism: Legionella pneumophila subsp. pneumophila (strain Philadelphia 1 / ATCC 33152 / DSM 7513) (NCBI:txid272624)

Sequence (92 aa):
MQMSKSLYMLIVLLAAVLVSAFAVIYSTNSYRLTLSQVQQEEQQTHFLQLQWGQLLLEQASLATPARVEELAREKLGMTLPTSANTYLLHPQ

Foldseek 3Di:
DCVVVVVVVVVVVVVVVVVVVVVVVVVVVVVVVVVVVVVVVVVVVVVVVVVVVVVVVVVVVVVPCVVVVVCCCPVVVDDDDDPVRDDDDDDD

Radius of gyration: 37.01 Å; chains: 1; bounding box: 68×35×102 Å